Protein AF-A0A401PYX3-F1 (afdb_monomer_lite)

Radius of gyration: 22.08 Å; chains: 1; bounding box: 48×54×52 Å

Foldseek 3Di:
DPVPPVVVVVVCVVVLVCVVVVHDLVRVLVVQLVVLVVDPDPVSSVVSNVCSVVCSVVVVCVVVVVPDDNALLVVQQVVLVVLLVVCVVPVCSLVVVLVVQLVVLPPDDPSSVVSNVVSVVCSVVVVVCSNPDRSSVVCVVVPSNDDDDPVNPDPDDDDPDDDDDDD

pLDDT: mean 75.79, std 18.22, range [35.78, 96.31]

InterPro domains:
  IPR007856 Saposin-like type B, region 1 [PF05184] (4-40)
  IPR008138 Saposin B type, region 2 [PF03489] (46-73)
  IPR008139 Saposin B type domain [PS50015] (1-73)
  IPR008139 Saposin B type domain [PS50015] (76-149)
  IPR008139 Saposin B type domain [SM00741] (3-67)
  IPR008139 Saposin B type domain [SM00741] (71-145)
  IPR011001 Saposin-like [SSF47862] (3-73)
  IPR011001 Saposin-like [SSF47862] (70-145)
  IPR051428 Sphingolipid Activators and Surfactant Proteins [PTHR11480] (2-148)

Structure (mmCIF, N/CA/C/O backbone):
data_AF-A0A401PYX3-F1
#
_entry.id   AF-A0A401PYX3-F1
#
loop_
_atom_site.group_PDB
_atom_site.id
_atom_site.type_symbol
_atom_site.label_atom_id
_atom_site.label_alt_id
_atom_site.label_comp_id
_atom_site.label_asym_id
_atom_site.label_entity_id
_atom_site.label_seq_id
_atom_site.pdbx_PDB_ins_code
_atom_site.Cartn_x
_atom_site.Cartn_y
_atom_site.Cartn_z
_atom_site.occupancy
_atom_site.B_iso_or_equiv
_atom_site.auth_seq_id
_atom_site.auth_comp_id
_atom_site.auth_asym_id
_atom_site.auth_atom_id
_atom_site.pdbx_PDB_model_num
ATOM 1 N N . LYS A 1 1 ? 14.678 -26.071 -13.169 1.00 40.91 1 LYS A N 1
ATOM 2 C CA . LYS A 1 1 ? 14.413 -24.996 -14.156 1.00 40.91 1 LYS A CA 1
ATOM 3 C C . LYS A 1 1 ? 13.790 -23.822 -13.407 1.00 40.91 1 LYS A C 1
ATOM 5 O O . LYS A 1 1 ? 12.625 -23.920 -13.055 1.00 40.91 1 LYS A O 1
ATOM 10 N N . SER A 1 2 ? 14.558 -22.780 -13.093 1.00 50.97 2 SER A N 1
ATOM 11 C CA . SER A 1 2 ? 14.118 -21.602 -12.322 1.00 50.97 2 SER A CA 1
ATOM 12 C C . SER A 1 2 ? 14.043 -20.349 -13.196 1.00 50.97 2 SER A C 1
ATOM 14 O O . SER A 1 2 ? 14.512 -19.290 -12.804 1.00 50.97 2 SER A O 1
ATOM 16 N N . GLY A 1 3 ? 13.427 -20.455 -14.377 1.00 56.72 3 GLY A N 1
ATOM 17 C CA . GLY A 1 3 ? 13.221 -19.301 -15.264 1.00 56.72 3 GLY A CA 1
ATOM 18 C C . GLY A 1 3 ? 12.616 -18.062 -14.573 1.00 56.72 3 GLY A C 1
ATOM 19 O O . GLY A 1 3 ? 13.116 -16.968 -14.811 1.00 56.72 3 GLY A O 1
ATOM 20 N N . PRO A 1 4 ? 11.622 -18.196 -13.665 1.00 62.31 4 PRO A N 1
ATOM 21 C CA . PRO A 1 4 ? 10.977 -17.029 -13.054 1.00 62.31 4 PRO A CA 1
ATOM 22 C C . PRO A 1 4 ? 11.867 -16.223 -12.096 1.00 62.31 4 PRO A C 1
ATOM 24 O O . PRO A 1 4 ? 11.749 -15.004 -12.026 1.00 62.31 4 PRO A O 1
ATOM 27 N N . CYS A 1 5 ? 12.758 -16.877 -11.343 1.00 56.38 5 CYS A N 1
ATOM 28 C CA . CYS A 1 5 ? 13.567 -16.197 -10.325 1.00 56.38 5 CYS A CA 1
ATOM 29 C C . CYS A 1 5 ? 14.794 -15.504 -10.913 1.00 56.38 5 CYS A C 1
ATOM 31 O O . CYS A 1 5 ? 15.166 -14.436 -10.438 1.00 56.38 5 CYS A O 1
ATOM 33 N N . ASP A 1 6 ? 15.425 -16.108 -11.917 1.00 63.91 6 ASP A N 1
ATOM 34 C CA . ASP A 1 6 ? 16.638 -15.549 -12.514 1.00 63.91 6 ASP A CA 1
ATOM 35 C C . ASP A 1 6 ? 16.298 -14.335 -13.389 1.00 63.91 6 ASP A C 1
ATOM 37 O O . ASP A 1 6 ? 16.950 -13.300 -13.266 1.00 63.91 6 ASP A O 1
ATOM 41 N N . LEU A 1 7 ? 15.178 -14.396 -14.121 1.00 61.97 7 LEU A N 1
ATOM 42 C CA . LEU A 1 7 ? 14.621 -13.243 -14.832 1.00 61.97 7 LEU A CA 1
ATOM 43 C C . LEU A 1 7 ? 14.230 -12.110 -13.871 1.00 61.97 7 LEU A C 1
ATOM 45 O O . LEU A 1 7 ? 14.551 -10.952 -14.111 1.00 61.97 7 LEU A O 1
ATOM 49 N N . CYS A 1 8 ? 13.582 -12.437 -12.748 1.00 52.81 8 CYS A N 1
ATOM 50 C CA . CYS A 1 8 ? 13.217 -11.439 -11.741 1.00 52.81 8 CYS A CA 1
ATOM 51 C C . CYS A 1 8 ? 14.453 -10.725 -11.164 1.00 52.81 8 CYS A C 1
ATOM 53 O O . CYS A 1 8 ? 14.456 -9.503 -11.032 1.00 52.81 8 CYS A O 1
ATOM 55 N N . LYS A 1 9 ? 15.536 -11.462 -10.875 1.00 58.66 9 LYS A N 1
ATOM 56 C CA . LYS A 1 9 ? 16.796 -10.869 -10.394 1.00 58.66 9 LYS A CA 1
ATOM 57 C C . LYS A 1 9 ? 17.405 -9.920 -11.415 1.00 58.66 9 LYS A C 1
ATOM 59 O O . LYS A 1 9 ? 17.857 -8.844 -11.034 1.00 58.66 9 LYS A O 1
ATOM 64 N N . GLU A 1 10 ? 17.424 -10.312 -12.681 1.00 59.38 10 GLU A N 1
ATOM 65 C CA . GLU A 1 10 ? 17.978 -9.491 -13.754 1.00 59.38 10 GLU A CA 1
ATOM 66 C C . GLU A 1 10 ? 17.188 -8.185 -13.907 1.00 59.38 10 GLU A C 1
ATOM 68 O O . GLU A 1 10 ? 17.773 -7.105 -13.838 1.00 59.38 10 GLU A O 1
ATOM 73 N N . VAL A 1 11 ? 15.855 -8.272 -13.956 1.00 60.66 11 VAL A N 1
ATOM 74 C CA . VAL A 1 11 ? 14.960 -7.107 -14.045 1.00 60.66 11 VAL A CA 1
ATOM 75 C C . VAL A 1 11 ? 15.154 -6.157 -12.858 1.00 60.66 11 VAL A C 1
ATOM 77 O O . VAL A 1 11 ? 15.365 -4.961 -13.058 1.00 60.66 11 VAL A O 1
ATOM 80 N N . VAL A 1 12 ? 15.167 -6.672 -11.623 1.00 55.41 12 VAL A N 1
ATOM 81 C CA . VAL A 1 12 ? 15.348 -5.847 -10.413 1.00 55.41 12 VAL A CA 1
ATOM 82 C C . VAL A 1 12 ? 16.744 -5.212 -10.352 1.00 55.41 12 VAL A C 1
ATOM 84 O O . VAL A 1 12 ? 16.886 -4.082 -9.886 1.00 55.41 12 VAL A O 1
ATOM 87 N N . THR A 1 13 ? 17.777 -5.904 -10.841 1.00 58.16 13 THR A N 1
ATOM 88 C CA . THR A 1 13 ? 19.149 -5.368 -10.904 1.00 58.16 13 THR A CA 1
ATOM 89 C C . THR A 1 13 ? 19.239 -4.200 -11.877 1.00 58.16 13 THR A C 1
ATOM 91 O O . THR A 1 13 ? 19.797 -3.157 -11.538 1.00 58.16 13 THR A O 1
ATOM 94 N N . VAL A 1 14 ? 18.678 -4.369 -13.076 1.00 63.53 14 VAL A N 1
ATOM 95 C CA . VAL A 1 14 ? 18.692 -3.341 -14.120 1.00 63.53 14 VAL A CA 1
ATOM 96 C C . VAL A 1 14 ? 17.898 -2.124 -13.664 1.00 63.53 14 VAL A C 1
ATOM 98 O O . VAL A 1 14 ? 18.462 -1.034 -13.615 1.00 63.53 14 VAL A O 1
ATOM 101 N N . MET A 1 15 ? 16.647 -2.311 -13.222 1.00 58.69 15 MET A N 1
ATOM 102 C CA . MET A 1 15 ? 15.826 -1.216 -12.686 1.00 58.69 15 MET A CA 1
ATOM 103 C C . MET A 1 15 ? 16.547 -0.479 -11.556 1.00 58.69 15 MET A C 1
ATOM 105 O O . MET A 1 15 ? 16.482 0.742 -11.455 1.00 58.69 15 MET A O 1
ATOM 109 N N . GLY A 1 16 ? 17.288 -1.215 -10.733 1.00 54.06 16 GLY A N 1
ATOM 110 C CA . GLY A 1 16 ? 17.991 -0.635 -9.612 1.00 54.06 16 GLY A CA 1
ATOM 111 C C . GLY A 1 16 ? 19.195 0.235 -9.927 1.00 54.06 16 GLY A C 1
ATOM 112 O O . GLY A 1 16 ? 19.465 1.197 -9.211 1.00 54.06 16 GLY A O 1
ATOM 113 N N . ASN A 1 17 ? 19.926 -0.100 -10.984 1.00 57.75 17 ASN A N 1
ATOM 114 C CA . ASN A 1 17 ? 21.037 0.724 -11.444 1.00 57.75 17 ASN A CA 1
ATOM 115 C C . ASN A 1 17 ? 20.511 1.990 -12.129 1.00 57.75 17 ASN A C 1
ATOM 117 O O . ASN A 1 17 ? 20.996 3.078 -11.842 1.00 57.75 17 ASN A O 1
ATOM 121 N N . LEU A 1 18 ? 19.441 1.867 -12.919 1.00 58.12 18 LEU A N 1
ATOM 122 C CA . LEU A 1 18 ? 18.804 3.005 -13.586 1.00 58.12 18 LEU A CA 1
ATOM 123 C C . LEU A 1 18 ? 18.284 4.051 -12.594 1.00 58.12 18 LEU A C 1
ATOM 125 O O . LEU A 1 18 ? 18.482 5.247 -12.783 1.00 58.12 18 LEU A O 1
ATOM 129 N N . LEU A 1 19 ? 17.677 3.604 -11.494 1.00 57.16 19 LEU A N 1
ATOM 130 C CA . LEU A 1 19 ? 17.163 4.505 -10.461 1.00 57.16 19 LEU A CA 1
ATOM 1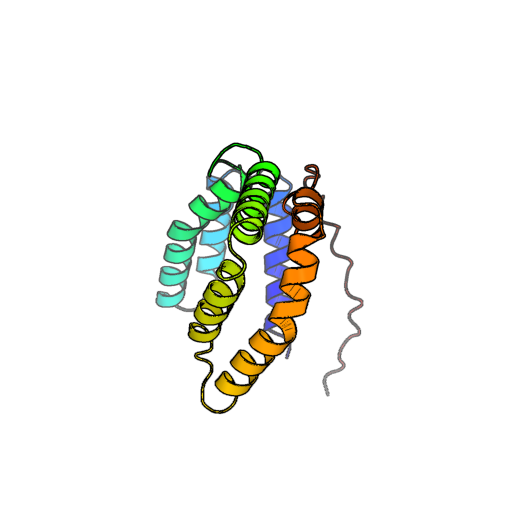31 C C . LEU A 1 19 ? 18.267 5.171 -9.617 1.00 57.16 19 LEU A C 1
ATOM 133 O O . LEU A 1 19 ? 18.004 6.182 -8.972 1.00 57.16 19 LEU A O 1
ATOM 137 N N . LYS A 1 20 ? 19.498 4.640 -9.606 1.00 54.91 20 LYS A N 1
ATOM 138 C CA . LYS A 1 20 ? 20.634 5.240 -8.878 1.00 54.91 20 LYS A CA 1
ATOM 139 C C . LYS A 1 20 ? 21.301 6.389 -9.624 1.00 54.91 20 LYS A C 1
ATOM 141 O O . LYS A 1 20 ? 21.880 7.257 -8.975 1.00 54.91 20 LYS A O 1
ATOM 146 N N . ASP A 1 21 ? 21.207 6.405 -10.947 1.00 57.28 21 ASP A N 1
ATOM 147 C CA . ASP A 1 21 ? 21.963 7.330 -11.793 1.00 57.28 21 ASP A CA 1
ATOM 148 C C . ASP A 1 21 ? 21.213 8.646 -12.080 1.00 57.28 21 ASP A C 1
ATOM 150 O O . ASP A 1 21 ? 21.618 9.406 -12.955 1.00 57.28 21 ASP A O 1
ATOM 154 N N . ASN A 1 22 ? 20.142 8.953 -11.328 1.00 55.34 22 ASN A N 1
ATOM 155 C CA . ASN A 1 22 ? 19.220 10.067 -11.604 1.00 55.34 22 ASN A CA 1
ATOM 156 C C . ASN A 1 22 ? 18.650 10.019 -13.036 1.00 55.34 22 ASN A C 1
ATOM 158 O O . ASN A 1 22 ? 18.553 11.054 -13.696 1.00 55.34 22 ASN A O 1
ATOM 162 N N . ALA A 1 23 ? 18.286 8.824 -13.515 1.00 67.31 23 ALA A N 1
ATOM 163 C CA . ALA A 1 23 ? 17.702 8.662 -14.841 1.00 67.31 23 ALA A CA 1
ATOM 164 C C . ALA A 1 23 ? 16.421 9.499 -14.998 1.00 67.31 23 ALA A C 1
ATOM 166 O O . ALA A 1 23 ? 15.534 9.502 -14.140 1.00 67.31 23 ALA A O 1
ATOM 167 N N . THR A 1 24 ? 16.330 10.202 -16.120 1.00 75.56 24 THR A N 1
ATOM 168 C CA . THR A 1 24 ? 15.149 10.950 -16.546 1.00 75.56 24 THR A CA 1
ATOM 169 C C . THR A 1 24 ? 14.016 10.004 -16.950 1.00 75.56 24 THR A C 1
ATOM 171 O O . THR A 1 24 ? 14.229 8.832 -17.267 1.00 75.56 24 THR A O 1
ATOM 174 N N . GLU A 1 25 ? 12.784 10.517 -16.972 1.00 77.12 25 GLU A N 1
ATOM 175 C CA . GLU A 1 25 ? 11.621 9.773 -17.473 1.00 77.12 25 GLU A CA 1
ATOM 176 C C . GLU A 1 25 ? 11.850 9.214 -18.884 1.00 77.12 25 GLU A C 1
ATOM 178 O O . GLU A 1 25 ? 11.478 8.078 -19.174 1.00 77.12 25 GLU A O 1
ATOM 183 N N . GLU A 1 26 ? 12.484 10.006 -19.747 1.00 79.81 26 GLU A N 1
ATOM 184 C CA . GLU A 1 26 ? 12.784 9.631 -21.126 1.00 79.81 26 GLU A CA 1
ATOM 185 C C . GLU A 1 26 ? 13.777 8.462 -21.187 1.00 79.81 26 GLU A C 1
ATOM 187 O O . GLU A 1 26 ? 13.560 7.502 -21.927 1.00 79.81 26 GLU A O 1
ATOM 192 N N . GLU A 1 27 ? 14.816 8.486 -20.348 1.00 77.06 27 GLU A N 1
ATOM 193 C CA . GLU A 1 27 ? 15.783 7.390 -20.245 1.00 77.06 27 GLU A CA 1
ATOM 194 C C . GLU A 1 27 ? 15.114 6.108 -19.739 1.00 77.06 27 GLU A C 1
ATOM 196 O O . GLU A 1 27 ? 15.255 5.055 -20.362 1.00 77.06 27 GLU A O 1
ATOM 201 N N . LEU A 1 28 ? 14.324 6.186 -18.661 1.00 76.81 28 LEU A N 1
ATOM 202 C CA . LEU A 1 28 ? 13.597 5.034 -18.113 1.00 76.81 28 LEU A CA 1
ATOM 203 C C . LEU A 1 28 ? 12.604 4.441 -19.117 1.00 76.81 28 LEU A C 1
ATOM 205 O O . LEU A 1 28 ? 12.521 3.217 -19.248 1.00 76.81 28 LEU A O 1
ATOM 209 N N . ARG A 1 29 ? 11.896 5.293 -19.866 1.00 83.75 29 ARG A N 1
ATOM 210 C CA . ARG A 1 29 ? 11.008 4.861 -20.950 1.00 83.75 29 ARG A CA 1
ATOM 211 C C . ARG A 1 29 ? 11.782 4.110 -22.024 1.00 83.75 29 ARG A C 1
ATOM 213 O O . ARG A 1 29 ? 11.368 3.017 -22.403 1.00 83.75 29 ARG A O 1
ATOM 220 N N . GLY A 1 30 ? 12.920 4.651 -22.456 1.00 83.31 30 GLY A N 1
ATOM 221 C CA . GLY A 1 30 ? 13.784 4.015 -23.449 1.00 83.31 30 GLY A CA 1
ATOM 222 C C . GLY A 1 30 ? 14.255 2.623 -23.019 1.00 83.31 30 GLY A C 1
ATOM 223 O O . GLY A 1 30 ? 14.202 1.685 -23.813 1.00 83.31 30 GLY A O 1
ATOM 224 N N . TYR A 1 31 ? 14.643 2.450 -21.752 1.00 81.44 31 TYR A N 1
ATOM 225 C CA . TYR A 1 31 ? 15.037 1.137 -21.228 1.00 81.44 31 TYR A CA 1
ATOM 226 C C . TYR A 1 31 ? 13.883 0.134 -21.195 1.00 81.44 31 TYR A C 1
ATOM 228 O O . TYR A 1 31 ? 14.063 -1.020 -21.586 1.00 81.44 31 TYR A O 1
ATOM 236 N N . LEU A 1 32 ? 12.702 0.555 -20.740 1.00 82.81 32 LEU A N 1
ATOM 237 C CA . LEU A 1 32 ? 11.537 -0.326 -20.664 1.00 82.81 32 LEU A CA 1
ATOM 238 C C . LEU A 1 32 ? 11.034 -0.728 -22.056 1.00 82.81 32 LEU A C 1
ATOM 240 O O . LEU A 1 32 ? 10.738 -1.900 -22.275 1.00 82.81 32 LEU A O 1
ATOM 244 N N . GLN A 1 33 ? 11.030 0.198 -23.016 1.00 86.62 33 GLN A N 1
ATOM 245 C CA . GLN A 1 33 ? 10.707 -0.101 -24.414 1.00 86.62 33 GLN A CA 1
ATOM 246 C C . GLN A 1 33 ? 11.734 -1.059 -25.032 1.00 86.62 33 GLN A C 1
ATOM 248 O O . GLN A 1 33 ? 11.356 -2.048 -25.654 1.00 86.62 33 GLN A O 1
ATOM 253 N N . ALA A 1 34 ? 13.033 -0.851 -24.785 1.00 83.44 34 ALA A N 1
ATOM 254 C CA . ALA A 1 34 ? 14.070 -1.782 -25.232 1.00 83.44 34 ALA A CA 1
ATOM 255 C C . ALA A 1 34 ? 13.900 -3.188 -24.626 1.00 83.44 34 ALA A C 1
ATOM 257 O O . ALA A 1 34 ? 14.169 -4.183 -25.297 1.00 83.44 34 ALA A O 1
ATOM 258 N N . ALA A 1 35 ? 13.417 -3.292 -23.383 1.00 82.25 35 ALA A N 1
ATOM 259 C CA . ALA A 1 35 ? 13.076 -4.575 -22.775 1.00 82.25 35 ALA A CA 1
ATOM 260 C C . ALA A 1 35 ? 11.845 -5.226 -23.435 1.00 82.25 35 ALA A C 1
ATOM 262 O O . ALA A 1 35 ? 11.834 -6.444 -23.622 1.00 82.25 35 ALA A O 1
ATOM 263 N N . CYS A 1 36 ? 10.841 -4.443 -23.844 1.00 86.25 36 CYS A N 1
ATOM 264 C CA . CYS A 1 36 ? 9.684 -4.946 -24.592 1.00 86.25 36 CYS A CA 1
ATOM 265 C C . 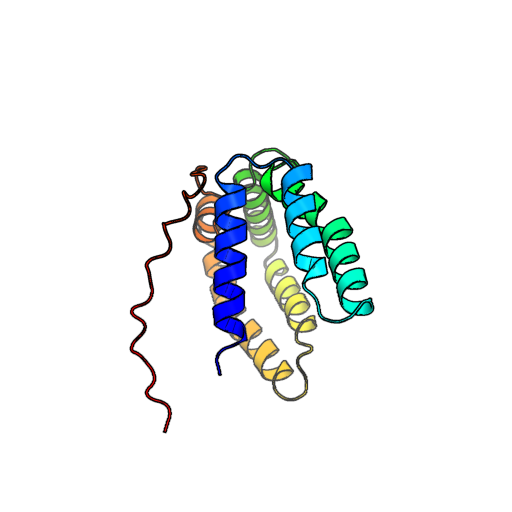CYS A 1 36 ? 10.073 -5.555 -25.953 1.00 86.25 36 CYS A C 1
ATOM 267 O O . CYS A 1 36 ? 9.455 -6.530 -26.389 1.00 86.25 36 CYS A O 1
ATOM 269 N N . GLU A 1 37 ? 11.130 -5.051 -26.596 1.00 89.56 37 GLU A N 1
ATOM 270 C CA . GLU A 1 37 ? 11.663 -5.602 -27.855 1.00 89.56 37 GLU A CA 1
ATOM 271 C C . GLU A 1 37 ? 12.325 -6.984 -27.690 1.00 89.56 37 GLU A C 1
ATOM 273 O O . GLU A 1 37 ? 12.513 -7.707 -28.668 1.00 89.56 37 GLU A O 1
ATOM 278 N N . LEU A 1 38 ? 12.650 -7.402 -26.460 1.00 86.00 38 LEU A N 1
ATOM 279 C CA . LEU A 1 38 ? 13.182 -8.744 -26.186 1.00 86.00 38 LEU A CA 1
ATOM 280 C C . LEU A 1 38 ? 12.090 -9.827 -26.176 1.00 86.00 38 LEU A C 1
ATOM 282 O O . LEU A 1 38 ? 12.400 -11.020 -26.087 1.00 86.00 38 LEU A O 1
ATOM 286 N N . LEU A 1 39 ? 10.812 -9.439 -26.240 1.00 82.50 39 LEU A N 1
ATOM 287 C CA . LEU A 1 39 ? 9.696 -10.376 -26.209 1.00 82.50 39 LEU A CA 1
ATOM 288 C C . LEU A 1 39 ? 9.565 -11.134 -27.543 1.00 82.50 39 LEU A C 1
ATOM 290 O O . LEU A 1 39 ? 9.701 -10.561 -28.620 1.00 82.50 39 LEU A O 1
ATOM 294 N N . PRO A 1 40 ? 9.250 -12.441 -27.505 1.00 83.75 40 PRO A N 1
ATOM 295 C CA . PRO A 1 40 ? 9.334 -13.309 -28.681 1.00 83.75 40 PRO A CA 1
ATOM 296 C C . PRO A 1 40 ? 8.185 -13.132 -29.685 1.00 83.75 40 PRO A C 1
ATOM 298 O O . PRO A 1 40 ? 8.182 -13.799 -30.720 1.00 83.75 40 PRO A O 1
ATOM 301 N N . SER A 1 41 ? 7.177 -12.305 -29.385 1.00 91.19 41 SER A N 1
ATOM 302 C CA . SER A 1 41 ? 6.000 -12.142 -30.244 1.00 91.19 41 SER A CA 1
ATOM 303 C C . SER A 1 41 ? 5.564 -10.678 -30.354 1.00 91.19 41 SER A C 1
ATOM 305 O O . SER A 1 41 ? 5.476 -10.019 -29.316 1.00 91.19 41 SER A O 1
ATOM 307 N N . PRO A 1 42 ? 5.152 -10.213 -31.549 1.00 89.81 42 PRO A N 1
ATOM 308 C CA . PRO A 1 42 ? 4.715 -8.832 -31.759 1.00 89.81 42 PRO A CA 1
ATOM 309 C C . PRO A 1 42 ? 3.533 -8.396 -30.885 1.00 89.81 42 PRO A C 1
ATOM 311 O O . PRO A 1 42 ? 3.461 -7.242 -30.479 1.00 89.81 42 PRO A O 1
ATOM 314 N N . SER A 1 43 ? 2.607 -9.309 -30.570 1.00 91.44 43 SER A N 1
ATOM 315 C CA . SER A 1 43 ? 1.467 -9.006 -29.698 1.00 91.44 43 SER A CA 1
ATOM 316 C C . SER A 1 43 ? 1.906 -8.712 -28.263 1.00 91.44 43 SER A C 1
ATOM 318 O O . SER A 1 43 ? 1.434 -7.747 -27.677 1.00 91.44 43 SER A O 1
ATOM 320 N N . LEU A 1 44 ? 2.849 -9.496 -27.727 1.00 81.81 44 LEU A N 1
ATOM 321 C CA . LEU A 1 44 ? 3.410 -9.267 -26.391 1.00 81.81 44 LEU A CA 1
ATOM 322 C C . LEU A 1 44 ? 4.258 -7.992 -26.340 1.00 81.81 44 LEU A C 1
ATOM 324 O O . LEU A 1 44 ? 4.195 -7.273 -25.353 1.00 81.81 44 LEU A O 1
ATOM 328 N N . THR A 1 45 ? 5.012 -7.684 -27.398 1.00 90.19 45 THR A N 1
ATOM 329 C CA . THR A 1 45 ? 5.743 -6.410 -27.509 1.00 90.19 45 THR A CA 1
ATOM 330 C C . THR A 1 45 ? 4.784 -5.221 -27.503 1.00 90.19 45 THR A C 1
ATOM 332 O O . THR A 1 45 ? 5.014 -4.255 -26.782 1.00 90.19 45 THR A O 1
ATOM 335 N N . SER A 1 46 ? 3.674 -5.305 -28.245 1.00 93.25 46 SER A N 1
ATOM 336 C CA . SER A 1 46 ? 2.642 -4.261 -28.262 1.00 93.25 46 SER A CA 1
ATOM 337 C C . SER A 1 46 ? 1.987 -4.072 -26.893 1.00 93.25 46 SER A C 1
ATOM 339 O O . SER A 1 46 ? 1.875 -2.942 -26.433 1.00 93.25 46 SER A O 1
ATOM 341 N N . GLU A 1 47 ? 1.579 -5.161 -26.239 1.00 93.06 47 GLU A N 1
ATOM 342 C CA . GLU A 1 47 ? 0.981 -5.119 -24.899 1.00 93.06 47 GLU A CA 1
ATOM 343 C C . GLU A 1 47 ? 1.978 -4.567 -23.870 1.00 93.06 47 GLU A C 1
ATOM 345 O O . GLU A 1 47 ? 1.633 -3.713 -23.063 1.00 93.06 47 GLU A O 1
ATOM 350 N N . CYS A 1 48 ? 3.245 -4.978 -23.945 1.00 91.50 48 CYS A N 1
ATOM 351 C CA . CYS A 1 48 ? 4.310 -4.455 -23.094 1.00 91.50 48 CYS A CA 1
ATOM 352 C C . CYS A 1 48 ? 4.498 -2.944 -23.272 1.00 91.50 48 CYS A C 1
ATOM 354 O O . CYS A 1 48 ? 4.521 -2.221 -22.280 1.00 91.50 48 CYS A O 1
ATOM 356 N N . ASN A 1 49 ? 4.570 -2.455 -24.512 1.00 92.44 49 ASN A N 1
ATOM 357 C CA . ASN A 1 49 ? 4.713 -1.024 -24.786 1.00 92.44 49 ASN A CA 1
ATOM 358 C C . ASN A 1 49 ? 3.505 -0.223 -24.277 1.00 92.44 49 ASN A C 1
ATOM 360 O O . ASN A 1 49 ? 3.687 0.829 -23.672 1.00 92.44 49 ASN A O 1
ATOM 364 N N . GLU A 1 50 ? 2.288 -0.748 -24.434 1.00 94.75 50 GLU A N 1
ATOM 365 C CA . GLU A 1 50 ? 1.077 -0.127 -23.889 1.00 94.75 50 GLU A CA 1
ATOM 366 C C . GLU A 1 50 ? 1.111 -0.053 -22.353 1.00 94.75 50 GLU A C 1
ATOM 368 O O . GLU A 1 50 ? 0.762 0.973 -21.767 1.00 94.75 50 GLU A O 1
ATOM 373 N N . LEU A 1 51 ? 1.587 -1.106 -21.679 1.00 88.69 51 LEU A N 1
ATOM 374 C CA . LEU A 1 51 ? 1.789 -1.087 -20.228 1.00 88.69 51 LEU A CA 1
ATOM 375 C C . LEU A 1 51 ? 2.844 -0.047 -19.822 1.00 88.69 51 LEU A C 1
ATOM 377 O O . LEU A 1 51 ? 2.627 0.700 -18.869 1.00 88.69 51 LEU A O 1
ATOM 381 N N . VAL A 1 52 ? 3.969 0.035 -20.535 1.00 89.38 52 VAL A N 1
ATOM 382 C CA . VAL A 1 52 ? 5.005 1.044 -20.266 1.00 89.38 52 VAL A CA 1
ATOM 383 C C . VAL A 1 52 ? 4.429 2.449 -20.415 1.00 89.38 52 VAL A C 1
ATOM 385 O O . VAL A 1 52 ? 4.606 3.272 -19.520 1.00 89.38 52 VAL A O 1
ATOM 388 N N . ASP A 1 53 ? 3.688 2.718 -21.487 1.00 90.81 53 ASP A N 1
ATOM 389 C CA . ASP A 1 53 ? 3.135 4.044 -21.745 1.00 90.81 53 ASP A CA 1
ATOM 390 C C . ASP A 1 53 ? 2.073 4.459 -20.721 1.00 90.81 53 ASP A C 1
ATOM 392 O O . ASP A 1 53 ? 2.050 5.621 -20.310 1.00 90.81 53 ASP A O 1
ATOM 396 N N . ASN A 1 54 ? 1.251 3.512 -20.262 1.00 89.06 54 ASN A N 1
ATOM 397 C CA . ASN A 1 54 ? 0.181 3.778 -19.303 1.00 89.06 54 ASN A CA 1
ATOM 398 C C . ASN A 1 54 ? 0.678 3.884 -17.857 1.00 89.06 54 ASN A C 1
ATOM 400 O O . ASN A 1 54 ? 0.172 4.705 -17.093 1.00 89.06 54 ASN A O 1
ATOM 404 N N . TYR A 1 55 ? 1.641 3.050 -17.456 1.00 84.31 55 TYR A N 1
ATOM 405 C CA . TYR A 1 55 ? 2.029 2.927 -16.050 1.00 84.31 55 TYR A CA 1
ATOM 406 C C . TYR A 1 55 ? 3.299 3.689 -15.688 1.00 84.31 55 TYR A C 1
ATOM 408 O O . TYR A 1 55 ? 3.408 4.125 -14.544 1.00 84.31 55 TYR A O 1
ATOM 416 N N . LEU A 1 56 ? 4.244 3.889 -16.615 1.00 82.38 56 LEU A N 1
ATOM 417 C CA . LEU A 1 56 ? 5.487 4.601 -16.301 1.00 82.38 56 LEU A CA 1
ATOM 418 C C . LEU A 1 56 ? 5.244 6.030 -15.782 1.00 82.38 56 LEU A C 1
ATOM 420 O O . LEU A 1 56 ? 5.834 6.348 -14.751 1.00 82.38 56 LEU A O 1
ATOM 424 N N . PRO A 1 57 ? 4.374 6.867 -16.390 1.00 78.50 57 PRO A N 1
ATOM 425 C CA . PRO A 1 57 ? 4.091 8.202 -15.858 1.00 78.50 57 PRO A CA 1
ATOM 426 C C . PRO A 1 57 ? 3.547 8.145 -14.429 1.00 78.50 57 PRO A C 1
ATOM 428 O O . PRO A 1 57 ? 4.072 8.800 -13.543 1.00 78.50 57 PRO A O 1
ATOM 431 N N . ILE A 1 58 ? 2.585 7.253 -14.172 1.00 77.44 58 ILE A N 1
ATOM 432 C CA . ILE A 1 58 ? 1.975 7.077 -12.846 1.00 77.44 58 ILE A CA 1
ATOM 433 C C . ILE A 1 58 ? 3.029 6.652 -11.814 1.00 77.44 58 ILE A C 1
ATOM 435 O O . ILE A 1 58 ? 3.074 7.182 -10.708 1.00 77.44 58 ILE A O 1
ATOM 439 N N . ILE A 1 59 ? 3.897 5.701 -12.170 1.00 70.62 59 ILE A N 1
ATOM 440 C CA . ILE A 1 59 ? 4.984 5.232 -11.303 1.00 70.62 59 ILE A CA 1
ATOM 441 C C . ILE A 1 59 ? 5.967 6.370 -11.018 1.00 70.62 59 ILE A C 1
ATOM 443 O O . ILE A 1 59 ? 6.414 6.516 -9.883 1.00 70.62 59 ILE A O 1
ATOM 447 N N . LEU A 1 60 ? 6.297 7.187 -12.016 1.00 71.00 60 LEU A N 1
ATOM 448 C CA . LEU A 1 60 ? 7.195 8.324 -11.838 1.00 71.00 60 LEU A CA 1
ATOM 449 C C . LEU A 1 60 ? 6.571 9.433 -11.002 1.00 71.00 60 LEU A C 1
ATOM 451 O O . LEU A 1 60 ? 7.274 9.993 -10.171 1.00 71.00 60 LEU A O 1
ATOM 455 N N . ASP A 1 61 ? 5.280 9.703 -11.149 1.00 64.56 61 ASP A N 1
ATOM 456 C CA . ASP A 1 61 ? 4.564 10.674 -10.322 1.00 64.56 61 ASP A CA 1
ATOM 457 C C . ASP A 1 61 ? 4.521 10.217 -8.855 1.00 64.56 61 ASP A C 1
ATOM 459 O O . ASP A 1 61 ? 4.732 11.021 -7.946 1.00 64.56 61 ASP A O 1
ATOM 463 N N . ILE A 1 62 ? 4.359 8.908 -8.614 1.00 60.81 62 ILE A N 1
ATOM 464 C CA . ILE A 1 62 ? 4.487 8.301 -7.277 1.00 60.81 62 ILE A CA 1
ATOM 465 C C . ILE A 1 62 ? 5.913 8.469 -6.732 1.00 60.81 62 ILE A C 1
ATOM 467 O O . ILE A 1 62 ? 6.088 8.793 -5.559 1.00 60.81 62 ILE A O 1
ATOM 471 N N . LEU A 1 63 ? 6.941 8.258 -7.562 1.00 59.78 63 LEU A N 1
ATOM 472 C CA . LEU A 1 63 ? 8.347 8.370 -7.153 1.00 59.78 63 LEU A CA 1
ATOM 473 C C . LEU A 1 63 ? 8.800 9.821 -6.931 1.00 59.78 63 LEU A C 1
ATOM 475 O O . LEU A 1 63 ? 9.635 10.066 -6.060 1.00 59.78 63 LEU A O 1
ATOM 479 N N . LYS A 1 64 ? 8.267 10.771 -7.706 1.00 61.31 64 LYS A N 1
ATOM 480 C CA . LYS A 1 64 ? 8.503 12.215 -7.558 1.00 61.31 64 LYS A CA 1
ATOM 481 C C . LYS A 1 64 ? 7.679 12.821 -6.418 1.00 61.31 64 LYS A C 1
ATOM 483 O O . LYS A 1 64 ? 8.026 13.897 -5.945 1.00 61.31 64 LYS A O 1
ATOM 488 N N . GLY A 1 65 ? 6.633 12.127 -5.964 1.00 51.09 65 GLY A N 1
ATOM 489 C CA . GLY A 1 65 ? 5.737 12.596 -4.908 1.00 51.09 65 GLY A CA 1
ATOM 490 C C . GLY A 1 65 ? 4.732 13.655 -5.374 1.00 51.09 65 GLY A C 1
ATOM 491 O O . GLY A 1 65 ? 4.246 14.414 -4.550 1.00 51.09 65 GLY A O 1
ATOM 492 N N . GLU A 1 66 ? 4.418 13.730 -6.674 1.00 50.28 66 GLU A N 1
ATOM 493 C CA . GLU A 1 66 ? 3.566 14.791 -7.252 1.00 50.28 66 GLU A CA 1
ATOM 494 C C . GLU A 1 66 ? 2.051 14.508 -7.126 1.00 50.28 66 GLU A C 1
ATOM 496 O O . GLU A 1 66 ? 1.216 15.373 -7.403 1.00 50.28 66 GLU A O 1
ATOM 501 N N . LEU A 1 67 ? 1.665 13.316 -6.658 1.00 44.62 67 LEU A N 1
ATOM 502 C CA . LEU A 1 67 ? 0.272 12.947 -6.382 1.00 44.62 67 LEU A CA 1
ATOM 503 C C . LEU A 1 67 ? -0.126 13.321 -4.942 1.00 44.62 67 LEU A C 1
ATOM 505 O O . LEU A 1 67 ? -0.344 12.446 -4.112 1.00 44.62 67 LEU A O 1
ATOM 509 N N . GLY A 1 68 ? -0.263 14.624 -4.678 1.00 45.31 68 GLY A N 1
ATOM 510 C CA . GLY A 1 68 ? -0.770 15.174 -3.409 1.00 45.31 68 GLY A CA 1
ATOM 511 C C . GLY A 1 68 ? 0.325 15.487 -2.384 1.00 45.31 68 GLY A C 1
ATOM 512 O O . GLY A 1 68 ? 1.267 14.718 -2.262 1.00 45.31 68 GLY A O 1
ATOM 513 N N . ASN A 1 69 ? 0.197 16.656 -1.721 1.00 45.78 69 ASN A N 1
ATOM 514 C CA . ASN A 1 69 ? 1.092 17.249 -0.704 1.00 45.78 69 ASN A CA 1
ATOM 515 C C . ASN A 1 69 ? 2.328 16.398 -0.389 1.00 45.78 69 ASN A C 1
ATOM 517 O O . ASN A 1 69 ? 2.160 15.487 0.406 1.00 45.78 69 ASN A O 1
ATOM 521 N N . ASP A 1 70 ? 3.489 16.742 -0.974 1.00 54.19 70 ASP A N 1
ATOM 522 C CA . ASP A 1 70 ? 4.923 16.369 -0.804 1.00 54.19 70 ASP A CA 1
ATOM 523 C C . ASP A 1 70 ? 5.405 15.448 0.361 1.00 54.19 70 ASP A C 1
ATOM 525 O O . ASP A 1 70 ? 6.597 15.379 0.669 1.00 54.19 70 ASP A O 1
ATOM 529 N N . ASP A 1 71 ? 4.527 14.729 1.042 1.00 73.50 71 ASP A N 1
ATOM 530 C CA . ASP A 1 71 ? 4.734 13.991 2.270 1.00 73.50 71 ASP A CA 1
ATOM 531 C C . ASP A 1 71 ? 3.672 12.883 2.397 1.00 73.50 71 ASP A C 1
ATOM 533 O O . ASP A 1 71 ? 2.671 12.997 3.104 1.00 73.50 71 ASP A O 1
ATOM 537 N N . VAL A 1 72 ? 3.924 11.745 1.748 1.00 79.50 72 VAL A N 1
ATOM 538 C CA . VAL A 1 72 ? 3.127 10.508 1.878 1.00 79.50 72 VAL A CA 1
ATOM 539 C C . VAL A 1 72 ? 2.946 10.088 3.351 1.00 79.50 72 VAL A C 1
ATOM 541 O O . VAL A 1 72 ? 1.960 9.433 3.709 1.00 79.50 72 VAL A O 1
ATOM 544 N N . CYS A 1 73 ? 3.865 10.484 4.242 1.00 84.69 73 CYS A N 1
ATOM 545 C CA . CYS A 1 73 ? 3.698 10.282 5.679 1.00 84.69 73 CYS A CA 1
ATOM 546 C C . CYS A 1 73 ? 2.550 11.126 6.239 1.00 84.69 73 CYS A C 1
ATOM 548 O O . CYS A 1 73 ? 1.796 10.622 7.077 1.00 84.69 73 CYS A O 1
ATOM 550 N N . LEU A 1 74 ? 2.402 12.380 5.799 1.00 87.44 74 LEU A N 1
ATOM 551 C CA . LEU A 1 74 ? 1.307 13.258 6.205 1.00 87.44 74 LEU A CA 1
ATOM 552 C C . LEU A 1 74 ? -0.035 12.673 5.771 1.00 87.44 74 LEU A C 1
ATOM 554 O O . LEU A 1 74 ? -0.908 12.513 6.621 1.00 87.44 74 LEU A O 1
ATOM 558 N N . ASP A 1 75 ? -0.162 12.276 4.506 1.00 88.25 75 ASP A N 1
ATOM 559 C CA . ASP A 1 75 ? -1.399 11.700 3.970 1.00 88.25 75 ASP A CA 1
ATOM 560 C C . ASP A 1 75 ? -1.795 10.418 4.709 1.00 88.25 75 ASP A C 1
ATOM 562 O O . ASP A 1 75 ? -2.935 10.273 5.155 1.00 88.25 75 ASP A O 1
ATOM 566 N N . CYS A 1 76 ? -0.841 9.507 4.930 1.00 91.06 76 CYS A N 1
ATOM 567 C CA . CYS A 1 76 ? -1.091 8.304 5.720 1.00 91.06 76 CYS A CA 1
ATOM 568 C C . CYS A 1 76 ? -1.508 8.652 7.157 1.00 91.06 76 CYS A C 1
ATOM 570 O O . CYS A 1 76 ? -2.482 8.105 7.680 1.00 91.06 76 CYS A O 1
ATOM 572 N N . THR A 1 77 ? -0.788 9.572 7.805 1.00 93.94 77 THR A N 1
ATOM 573 C CA . THR A 1 77 ? -1.066 9.949 9.197 1.00 93.94 77 THR A CA 1
ATOM 574 C C . THR A 1 77 ? -2.447 10.587 9.311 1.00 93.94 77 THR A C 1
ATOM 576 O O . THR A 1 77 ? -3.190 10.272 10.243 1.00 93.94 77 THR A O 1
ATOM 579 N N . GLN A 1 78 ? -2.818 11.441 8.356 1.00 94.38 78 GLN A N 1
ATOM 580 C CA . GLN A 1 78 ? -4.128 12.071 8.297 1.00 94.38 78 GLN A CA 1
ATOM 581 C C . GLN A 1 78 ? -5.226 11.027 8.088 1.00 94.38 78 GLN A C 1
ATOM 583 O O . GLN A 1 78 ? -6.159 10.973 8.885 1.00 94.38 78 GLN A O 1
ATOM 588 N N . PHE A 1 79 ? -5.079 10.143 7.101 1.00 93.50 79 PHE A N 1
ATOM 589 C CA . PHE A 1 79 ? -6.042 9.078 6.824 1.00 93.50 79 PHE A CA 1
ATOM 590 C C . PHE A 1 79 ? -6.296 8.183 8.045 1.00 93.50 79 PHE A C 1
ATOM 592 O O . PHE A 1 79 ? -7.443 7.948 8.431 1.00 93.50 79 PHE A O 1
ATOM 599 N N . ILE A 1 80 ? -5.233 7.721 8.710 1.00 94.56 80 ILE A N 1
ATOM 600 C CA . ILE A 1 80 ? -5.363 6.889 9.912 1.00 94.56 80 ILE A CA 1
ATOM 601 C C . ILE A 1 80 ? -6.005 7.677 11.062 1.00 94.56 80 ILE A C 1
ATOM 603 O O . ILE A 1 80 ? -6.864 7.139 11.762 1.00 94.56 80 ILE A O 1
ATOM 607 N N . THR A 1 81 ? -5.657 8.956 11.232 1.00 94.56 81 THR A N 1
ATOM 608 C CA . THR A 1 81 ? -6.263 9.821 12.261 1.00 94.56 81 THR A CA 1
ATOM 609 C C . THR A 1 81 ? -7.760 10.025 12.019 1.00 94.56 81 THR A C 1
ATOM 611 O O . THR A 1 81 ? -8.553 9.979 12.964 1.00 94.56 81 THR A O 1
ATOM 614 N N . GLU A 1 82 ? -8.172 10.216 10.765 1.00 92.75 82 GLU A N 1
ATOM 615 C CA . GLU A 1 82 ? -9.578 10.350 10.375 1.00 92.75 82 GLU A CA 1
ATOM 616 C C . GLU A 1 82 ? -10.358 9.061 10.659 1.00 92.75 82 GLU A C 1
ATOM 618 O O . GLU A 1 82 ? -11.433 9.122 11.260 1.00 92.75 82 GLU A O 1
ATOM 623 N N . ILE A 1 83 ? -9.790 7.892 10.339 1.00 90.81 83 ILE A N 1
ATOM 624 C CA . ILE A 1 83 ? -10.394 6.594 10.676 1.00 90.81 83 ILE A CA 1
ATOM 625 C C . ILE A 1 83 ? -10.535 6.426 12.189 1.00 90.81 83 ILE A C 1
ATOM 627 O O . ILE A 1 83 ? -11.616 6.083 12.669 1.00 90.81 83 ILE A O 1
ATOM 631 N N . GLN A 1 84 ? -9.468 6.677 12.952 1.00 92.88 84 GLN A N 1
ATOM 632 C CA . GLN A 1 84 ? -9.487 6.560 14.412 1.00 92.88 84 GLN A CA 1
ATOM 633 C C . GLN A 1 84 ? -10.522 7.505 15.033 1.00 92.88 84 GLN A C 1
ATOM 635 O O . GLN A 1 84 ? -11.218 7.129 15.974 1.00 92.88 84 GLN A O 1
ATOM 640 N N . THR A 1 85 ? -10.654 8.721 14.500 1.00 91.88 85 THR A N 1
ATOM 641 C CA . THR A 1 85 ? -11.654 9.702 14.946 1.00 91.88 85 THR A CA 1
ATOM 642 C C . THR A 1 85 ? -13.070 9.218 14.645 1.00 91.88 85 THR A C 1
ATOM 644 O O . THR A 1 85 ? -13.897 9.137 15.550 1.00 91.88 85 THR A O 1
ATOM 647 N N . ALA A 1 86 ? -13.334 8.799 13.405 1.00 88.38 86 ALA A N 1
ATOM 648 C CA . ALA A 1 86 ? -14.643 8.296 13.000 1.00 88.38 86 ALA A CA 1
ATOM 649 C C . ALA A 1 86 ? -15.064 7.046 13.795 1.00 88.38 86 ALA A C 1
ATOM 651 O O . ALA A 1 86 ? -16.234 6.901 14.152 1.00 88.38 86 ALA A O 1
ATOM 652 N N . ALA A 1 87 ? -14.112 6.163 14.109 1.00 86.25 87 ALA A N 1
ATOM 653 C CA . ALA A 1 87 ? -14.352 4.948 14.880 1.00 86.25 87 ALA A CA 1
ATOM 654 C C . ALA A 1 87 ? -14.601 5.213 16.378 1.00 86.25 87 ALA A C 1
ATOM 656 O O . ALA A 1 87 ? -15.359 4.465 16.996 1.00 86.25 87 ALA A O 1
ATOM 657 N N . LYS A 1 88 ? -14.031 6.281 16.966 1.00 82.00 88 LYS A N 1
ATOM 658 C CA . LYS A 1 88 ? -14.350 6.706 18.349 1.00 82.00 88 LYS A CA 1
ATOM 659 C C . LYS A 1 88 ? -15.806 7.139 18.485 1.00 82.00 88 LYS A C 1
ATOM 661 O O . LYS A 1 88 ? -16.454 6.804 19.473 1.00 82.00 88 LYS A O 1
ATOM 666 N N . ASP A 1 89 ? -16.315 7.843 17.481 1.00 74.19 89 ASP A N 1
ATOM 667 C CA . ASP A 1 89 ? -17.671 8.394 17.506 1.00 74.19 89 ASP A CA 1
ATOM 668 C C . ASP A 1 89 ? -18.736 7.355 17.122 1.00 74.19 89 ASP A C 1
ATOM 670 O O . ASP A 1 89 ? -19.917 7.516 17.441 1.00 74.19 89 ASP A O 1
ATOM 674 N N . LYS A 1 90 ? -18.336 6.276 16.432 1.00 73.69 90 LYS A N 1
ATOM 675 C CA . LYS A 1 90 ? -19.235 5.233 15.926 1.00 73.69 90 LYS A CA 1
ATOM 676 C C . LYS A 1 90 ? -18.581 3.851 15.969 1.00 73.69 90 LYS A C 1
ATOM 678 O O . LYS A 1 90 ? -17.884 3.450 15.037 1.00 73.69 90 LYS A O 1
ATOM 683 N N . ALA A 1 91 ? -18.934 3.063 16.985 1.00 69.62 91 ALA A N 1
ATOM 684 C CA . ALA A 1 91 ? -18.512 1.662 17.110 1.00 69.62 91 ALA A CA 1
ATOM 685 C C . ALA A 1 91 ? -18.870 0.792 15.880 1.00 69.62 91 ALA A C 1
ATOM 687 O O . ALA A 1 91 ? -18.197 -0.197 15.604 1.00 69.62 91 ALA A O 1
ATOM 688 N N . SER A 1 92 ? -19.884 1.185 15.099 1.00 79.31 92 SER A N 1
ATOM 689 C CA . SER A 1 92 ? -20.331 0.474 13.896 1.00 79.31 92 SER A CA 1
ATOM 690 C C . SER A 1 92 ? -19.427 0.658 12.671 1.00 79.31 92 SER A C 1
ATOM 692 O O . SER A 1 92 ? -19.547 -0.114 11.725 1.00 79.31 92 SER A O 1
ATOM 694 N N . VAL A 1 93 ? -18.529 1.654 12.655 1.00 85.25 93 VAL A N 1
ATOM 695 C CA . VAL A 1 93 ? -17.655 1.925 11.492 1.00 85.25 93 VAL A CA 1
ATOM 696 C C . VAL A 1 93 ? -16.799 0.706 11.167 1.00 85.25 93 VAL A C 1
ATOM 698 O O . VAL A 1 93 ? -16.661 0.325 10.006 1.00 85.25 93 VAL A O 1
ATOM 701 N N . PHE A 1 94 ? -16.264 0.053 12.197 1.00 84.06 94 PHE A N 1
ATOM 702 C CA . PHE A 1 94 ? -15.429 -1.122 12.006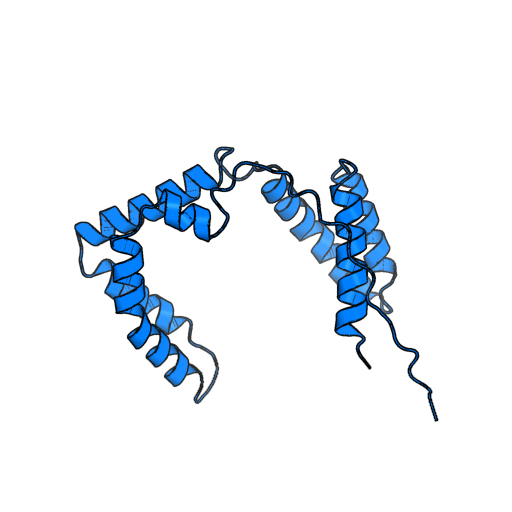 1.00 84.06 94 PHE A CA 1
ATOM 703 C C . PHE A 1 94 ? -16.246 -2.348 11.568 1.00 84.06 94 PHE A C 1
ATOM 705 O O . PHE A 1 94 ? -15.794 -3.123 10.731 1.00 84.06 94 PHE A O 1
ATOM 712 N N . GLU A 1 95 ? -17.473 -2.506 12.070 1.00 85.38 95 GLU A N 1
ATOM 713 C CA . GLU A 1 95 ? -18.376 -3.587 11.651 1.00 85.38 95 GLU A CA 1
ATOM 714 C C . GLU A 1 95 ? -18.772 -3.458 10.174 1.00 85.38 95 GLU A C 1
ATOM 716 O O . GLU A 1 95 ? -18.768 -4.449 9.439 1.00 85.38 95 GLU A O 1
ATOM 721 N N . GLU A 1 96 ? -19.059 -2.235 9.725 1.00 88.00 96 GLU A N 1
ATOM 722 C CA . GLU A 1 96 ? -19.381 -1.939 8.331 1.00 88.00 96 GLU A CA 1
ATOM 723 C C . GLU A 1 96 ? -18.176 -2.178 7.414 1.00 88.00 96 GLU A C 1
ATOM 725 O O . GLU A 1 96 ? -18.307 -2.843 6.384 1.00 88.00 96 GLU A O 1
ATOM 730 N N . LEU A 1 97 ? -16.982 -1.741 7.826 1.00 87.75 97 LEU A N 1
ATOM 731 C CA . LEU A 1 97 ? -15.739 -2.020 7.107 1.00 87.75 97 LEU A CA 1
ATOM 732 C C . LEU A 1 97 ? -15.492 -3.530 6.975 1.00 87.75 97 LEU A C 1
ATOM 734 O O . LEU A 1 97 ? -15.188 -4.026 5.893 1.00 87.75 97 LEU A O 1
ATOM 738 N N . VAL A 1 98 ? -15.676 -4.290 8.056 1.00 91.12 98 VAL A N 1
ATOM 739 C CA . VAL A 1 98 ? -15.546 -5.754 8.050 1.00 91.12 98 VAL A CA 1
ATOM 740 C C . VAL A 1 98 ? -16.554 -6.402 7.099 1.00 91.12 98 VAL A C 1
ATOM 742 O O . VAL A 1 98 ? -16.207 -7.354 6.396 1.00 91.12 98 VAL A O 1
ATOM 745 N N . ALA A 1 99 ? -17.788 -5.899 7.044 1.00 92.19 99 ALA A N 1
ATOM 746 C CA . ALA A 1 99 ? -18.793 -6.380 6.102 1.00 92.19 99 ALA A CA 1
ATOM 747 C C . ALA A 1 99 ? -18.389 -6.105 4.645 1.00 92.19 99 ALA A C 1
ATOM 749 O O . ALA A 1 99 ? -18.521 -6.995 3.805 1.00 92.19 99 ALA A O 1
ATOM 750 N N . GLN A 1 100 ? -17.843 -4.922 4.352 1.00 91.50 100 GLN A N 1
ATOM 751 C CA . GLN A 1 100 ? -17.330 -4.580 3.023 1.00 91.50 100 GLN A CA 1
ATOM 752 C C . GLN A 1 100 ? -16.135 -5.458 2.629 1.00 91.50 100 GLN A C 1
ATOM 754 O O . GLN A 1 100 ? -16.105 -5.998 1.525 1.00 91.50 100 GLN A O 1
ATOM 759 N N . LEU A 1 101 ? -15.186 -5.683 3.542 1.00 90.88 101 LEU A N 1
ATOM 760 C CA . LEU A 1 101 ? -14.027 -6.545 3.292 1.00 90.88 101 LEU A CA 1
ATOM 761 C C . LEU A 1 101 ? -14.440 -7.986 2.972 1.00 90.88 101 LEU A C 1
ATOM 763 O O . LEU A 1 101 ? -13.863 -8.614 2.087 1.00 90.88 101 LEU A O 1
ATOM 767 N N . LYS A 1 102 ? -15.484 -8.506 3.627 1.00 93.69 102 LYS A N 1
ATOM 768 C CA . LYS A 1 102 ? -16.028 -9.838 3.319 1.00 93.69 102 LYS A CA 1
ATOM 769 C C . LYS A 1 102 ? -16.593 -9.939 1.904 1.00 93.69 102 LYS A C 1
ATOM 771 O O . LYS A 1 102 ? -16.473 -10.997 1.295 1.00 93.69 102 LYS A O 1
ATOM 776 N N . GLN A 1 103 ? -17.144 -8.858 1.344 1.00 92.88 103 GLN A N 1
ATOM 777 C CA . GLN A 1 103 ? -17.628 -8.862 -0.045 1.00 92.88 103 GLN A CA 1
ATOM 778 C C . GLN A 1 103 ? -16.498 -9.091 -1.057 1.00 92.88 103 GLN A C 1
ATOM 780 O O . GLN A 1 103 ? -16.752 -9.579 -2.157 1.00 92.88 103 GLN A O 1
ATOM 785 N N . GLN A 1 104 ? -15.246 -8.806 -0.683 1.00 92.25 104 GLN A N 1
ATOM 786 C CA . GLN A 1 104 ? -14.083 -9.066 -1.531 1.00 92.25 104 GLN A CA 1
ATOM 787 C C . GLN A 1 104 ? -13.622 -10.534 -1.511 1.00 92.25 104 GLN A C 1
ATOM 789 O O . GLN A 1 104 ? -12.759 -10.911 -2.301 1.00 92.25 104 GLN A O 1
ATOM 794 N N . CYS A 1 105 ? -14.209 -11.400 -0.677 1.00 93.56 105 CYS A N 1
ATOM 795 C CA . CYS A 1 105 ? -13.851 -12.820 -0.578 1.00 93.56 105 CYS A CA 1
ATOM 796 C C . CYS A 1 105 ? -14.351 -13.685 -1.761 1.00 93.56 105 CYS A C 1
ATOM 798 O O . CYS A 1 105 ? -14.797 -14.818 -1.565 1.00 93.56 105 CYS A O 1
ATOM 800 N N . ASN A 1 106 ? -14.257 -13.216 -3.007 1.00 87.69 106 ASN A N 1
ATOM 801 C CA . ASN A 1 106 ? -14.626 -13.994 -4.194 1.00 87.69 106 ASN A CA 1
ATOM 802 C C . ASN A 1 106 ? -13.471 -14.896 -4.675 1.00 87.69 106 ASN A C 1
ATOM 804 O O . ASN A 1 106 ? -12.877 -14.672 -5.727 1.00 87.69 106 ASN A O 1
ATOM 808 N N . LEU A 1 107 ? -13.128 -15.907 -3.872 1.00 87.31 107 LEU A N 1
ATOM 809 C CA . LEU A 1 107 ? -11.964 -16.784 -4.084 1.00 87.31 107 LEU A CA 1
ATOM 810 C C . LEU A 1 107 ? -12.343 -18.220 -4.499 1.00 87.31 107 LEU A C 1
ATOM 812 O O . LEU A 1 107 ? -11.485 -19.099 -4.559 1.00 87.31 107 LEU A O 1
ATOM 816 N N . GLY A 1 108 ? -13.623 -18.472 -4.783 1.00 85.56 108 GLY A N 1
ATOM 817 C CA . GLY A 1 108 ? -14.146 -19.798 -5.115 1.00 85.56 108 GLY A CA 1
ATOM 818 C C . GLY A 1 108 ? -14.583 -20.624 -3.897 1.00 85.56 108 GLY A C 1
ATOM 819 O O . GLY A 1 108 ? -14.347 -20.277 -2.735 1.00 85.56 108 GLY A O 1
ATOM 820 N N . ALA A 1 109 ? -15.268 -21.738 -4.173 1.00 77.75 109 ALA A N 1
ATOM 821 C CA . ALA A 1 109 ? -15.880 -22.581 -3.148 1.00 77.75 109 ALA A CA 1
ATOM 822 C C . ALA A 1 109 ? -14.824 -23.147 -2.177 1.00 77.75 109 ALA A C 1
ATOM 824 O O . ALA A 1 109 ? -13.874 -23.809 -2.585 1.00 77.75 109 ALA A O 1
ATOM 825 N N . GLY A 1 110 ? -14.992 -22.870 -0.881 1.00 80.38 110 GLY A N 1
ATOM 826 C CA . GLY A 1 110 ? -14.069 -23.254 0.194 1.00 80.38 110 GLY A CA 1
ATOM 827 C C . GLY A 1 110 ? -13.158 -22.113 0.662 1.00 80.38 110 GLY A C 1
ATOM 828 O O . GLY A 1 110 ? -13.095 -21.842 1.861 1.00 80.38 110 GLY A O 1
ATOM 829 N N . LEU A 1 111 ? -12.523 -21.383 -0.261 1.00 90.81 111 LEU A N 1
ATOM 830 C CA . LEU A 1 111 ? -11.663 -20.242 0.085 1.00 90.81 111 LEU A CA 1
ATOM 831 C C . LEU A 1 111 ? -12.468 -19.013 0.514 1.00 90.81 111 LEU A C 1
ATOM 833 O O . LEU A 1 111 ? -12.036 -18.309 1.423 1.00 90.81 111 LEU A O 1
ATOM 837 N N . THR A 1 112 ? -13.660 -18.798 -0.051 1.00 93.25 112 THR A N 1
ATOM 838 C CA . THR A 1 112 ? -14.576 -17.734 0.396 1.00 93.25 112 THR A CA 1
ATOM 839 C C . THR A 1 112 ? -14.919 -17.869 1.880 1.00 93.25 112 THR A C 1
ATOM 841 O O . THR A 1 112 ? -14.742 -16.923 2.640 1.00 93.25 112 THR A O 1
ATOM 844 N N . GLN A 1 113 ? -15.305 -19.068 2.331 1.00 92.06 113 GLN A N 1
ATOM 845 C CA . GLN A 1 113 ? -15.650 -19.301 3.740 1.00 92.06 113 GLN A CA 1
ATOM 846 C C . GLN A 1 113 ? -14.442 -19.124 4.663 1.00 92.06 113 GLN A C 1
ATOM 848 O O . GLN A 1 113 ? -14.566 -18.582 5.761 1.00 92.06 113 GLN A O 1
ATOM 853 N N . LEU A 1 114 ? -13.261 -19.573 4.224 1.00 93.81 114 LEU A N 1
ATOM 854 C CA . LEU A 1 114 ? -12.032 -19.394 4.988 1.00 93.81 114 LEU A CA 1
ATOM 855 C C . LEU A 1 114 ? -11.644 -17.912 5.091 1.00 93.81 114 LEU A C 1
ATOM 857 O O . LEU A 1 114 ? -11.269 -17.469 6.172 1.00 93.81 114 LEU A O 1
ATOM 861 N N . CYS A 1 115 ? -11.780 -17.153 4.003 1.00 96.31 115 CYS A N 1
ATOM 862 C CA . CYS A 1 115 ? -11.539 -15.712 3.941 1.00 96.31 115 CYS A CA 1
ATOM 863 C C . CYS A 1 115 ? -12.484 -14.948 4.874 1.00 96.31 115 CYS A C 1
ATOM 865 O O . CYS A 1 115 ? -12.028 -14.219 5.751 1.00 96.31 115 CYS A O 1
ATOM 867 N N . GLU A 1 116 ? -13.793 -15.190 4.776 1.00 94.44 116 GLU A N 1
ATOM 868 C CA . GLU A 1 116 ? -14.793 -14.549 5.636 1.00 94.44 116 GLU A CA 1
ATOM 869 C C . GLU A 1 116 ? -14.570 -14.869 7.115 1.00 94.44 116 GLU A C 1
ATOM 871 O O . GLU A 1 116 ? -14.687 -13.993 7.983 1.00 94.44 116 GLU A O 1
ATOM 876 N N . LYS A 1 117 ? -14.223 -16.128 7.411 1.00 94.38 117 LYS A N 1
ATOM 877 C CA . LYS A 1 117 ? -13.872 -16.565 8.759 1.00 94.38 117 LYS A CA 1
ATOM 878 C C . LYS A 1 117 ? -12.612 -15.856 9.243 1.00 94.38 117 LYS A C 1
ATOM 880 O O . LYS A 1 117 ? -12.633 -15.301 10.334 1.00 94.38 117 LYS A O 1
ATOM 885 N N . TYR A 1 118 ? -11.546 -15.831 8.449 1.00 94.62 118 TYR A N 1
ATOM 886 C CA . TYR A 1 118 ? -10.298 -15.159 8.804 1.00 94.62 118 TYR A CA 1
ATOM 887 C C . TYR A 1 118 ? -10.519 -13.670 9.085 1.00 94.62 118 TYR A C 1
ATOM 889 O O . TYR A 1 118 ? -10.143 -13.198 10.154 1.00 94.62 118 TYR A O 1
ATOM 897 N N . ILE A 1 119 ? -11.222 -12.961 8.196 1.00 94.50 119 ILE A N 1
ATOM 898 C CA . ILE A 1 119 ? -11.596 -11.556 8.400 1.00 94.50 119 ILE A CA 1
ATOM 899 C C . ILE A 1 119 ? -12.354 -11.394 9.720 1.00 94.50 119 ILE A C 1
ATOM 901 O O . ILE A 1 119 ? -12.036 -10.506 10.500 1.00 94.50 119 ILE A O 1
ATOM 905 N N . SER A 1 120 ? -13.314 -12.276 10.015 1.00 93.50 120 SER A N 1
ATOM 906 C CA . SER A 1 120 ? -14.084 -12.210 11.266 1.00 93.50 120 SER A CA 1
ATOM 907 C C . SER A 1 120 ? -13.232 -12.451 12.515 1.00 93.50 120 SER A C 1
ATOM 909 O O . SER A 1 120 ? -13.484 -11.827 13.540 1.00 93.50 120 SER A O 1
ATOM 911 N N . LEU A 1 121 ? -12.249 -13.357 12.452 1.00 93.50 121 LEU A N 1
ATOM 912 C CA . LEU A 1 121 ? -11.367 -13.649 13.587 1.00 93.50 121 LEU A CA 1
ATOM 913 C C . LEU A 1 121 ? -10.355 -12.529 13.839 1.00 93.50 121 LEU A C 1
ATOM 915 O O . LEU A 1 121 ? -10.056 -12.232 14.996 1.00 93.50 121 LEU A O 1
ATOM 919 N N . GLN A 1 122 ? -9.831 -11.921 12.773 1.00 94.06 122 GLN A N 1
ATOM 920 C CA . GLN A 1 122 ? -8.776 -10.916 12.902 1.00 94.06 122 GLN A CA 1
ATOM 921 C C . GLN A 1 122 ? -9.314 -9.504 13.066 1.00 94.06 122 GLN A C 1
ATOM 923 O O . GLN A 1 122 ? -8.631 -8.674 13.655 1.00 94.06 122 GLN A O 1
ATOM 928 N N . ALA A 1 123 ? -10.547 -9.249 12.632 1.00 90.94 123 ALA A N 1
ATOM 929 C CA . ALA A 1 123 ? -11.230 -7.973 12.785 1.00 90.94 123 ALA A CA 1
ATOM 930 C C . ALA A 1 123 ? -11.074 -7.357 14.195 1.00 90.94 123 ALA A C 1
ATOM 932 O O . ALA A 1 123 ? -10.553 -6.248 14.276 1.00 90.94 123 ALA A O 1
ATOM 933 N N . PRO A 1 124 ? -11.412 -8.039 15.309 1.00 90.38 124 PRO A N 1
ATOM 934 C CA . PRO A 1 124 ? -11.288 -7.443 16.642 1.00 90.38 124 PRO A CA 1
ATOM 935 C C . PRO A 1 124 ? -9.851 -7.053 17.010 1.00 90.38 124 PRO A C 1
ATOM 937 O O . PRO A 1 124 ? -9.626 -5.978 17.554 1.00 90.38 124 PRO A O 1
ATOM 940 N N . GLN A 1 125 ? -8.877 -7.901 16.672 1.00 89.81 125 GLN A N 1
ATOM 941 C CA . GLN A 1 125 ? -7.461 -7.648 16.960 1.00 89.81 125 GLN A CA 1
ATOM 942 C C . GLN A 1 125 ? -6.927 -6.479 16.125 1.00 89.81 125 GLN A C 1
ATOM 944 O O . GLN A 1 125 ? -6.196 -5.633 16.627 1.00 89.81 125 GLN A O 1
ATOM 949 N N . VAL A 1 126 ? -7.324 -6.400 14.853 1.00 90.56 126 VAL A N 1
ATOM 950 C CA . VAL A 1 126 ? -6.963 -5.290 13.965 1.00 90.56 126 VAL A CA 1
ATOM 951 C C . VAL A 1 126 ? -7.592 -3.985 14.447 1.00 90.56 126 VAL A C 1
ATOM 953 O O . VAL A 1 126 ? -6.909 -2.966 14.444 1.00 90.56 126 VAL A O 1
ATOM 956 N N . ALA A 1 127 ? -8.849 -4.005 14.904 1.00 90.38 127 ALA A N 1
ATOM 957 C CA . ALA A 1 127 ? -9.494 -2.837 15.502 1.00 90.38 127 ALA A CA 1
ATOM 958 C C . ALA A 1 127 ? -8.741 -2.361 16.746 1.00 90.38 127 ALA A C 1
ATOM 960 O O . ALA A 1 127 ? -8.475 -1.173 16.889 1.00 90.38 127 ALA A O 1
ATOM 961 N N . GLU A 1 128 ? -8.363 -3.285 17.629 1.00 89.56 128 GLU A N 1
ATOM 962 C CA . GLU A 1 128 ? -7.620 -2.964 18.844 1.00 89.56 128 GLU A CA 1
ATOM 963 C C . GLU A 1 128 ? -6.261 -2.332 18.525 1.00 89.56 128 GLU A C 1
ATOM 965 O O . GLU A 1 128 ? -5.930 -1.278 19.067 1.00 89.56 128 GLU A O 1
ATOM 970 N N . ILE A 1 129 ? -5.501 -2.924 17.600 1.00 89.88 129 ILE A N 1
ATOM 971 C CA . ILE A 1 129 ? -4.213 -2.381 17.152 1.00 89.88 129 ILE A CA 1
ATOM 972 C C . ILE A 1 129 ? -4.409 -0.999 16.525 1.00 89.88 129 ILE A C 1
ATOM 974 O O . ILE A 1 129 ? -3.704 -0.058 16.883 1.00 89.88 129 ILE A O 1
ATOM 978 N N . LEU A 1 130 ? -5.381 -0.855 15.622 1.00 90.81 130 LEU A N 1
ATOM 979 C CA . LEU A 1 130 ? -5.656 0.399 14.927 1.00 90.81 130 LEU A CA 1
ATOM 980 C C . LEU A 1 130 ? -6.056 1.516 15.894 1.00 90.81 130 LEU A C 1
ATOM 982 O O . LEU A 1 130 ? -5.645 2.650 15.694 1.00 90.81 130 LEU A O 1
ATOM 986 N N . MET A 1 131 ? -6.840 1.221 16.931 1.00 90.62 131 MET A N 1
ATOM 987 C CA . MET A 1 131 ? -7.335 2.237 17.866 1.00 90.62 131 MET A CA 1
ATOM 988 C C . MET A 1 131 ? -6.322 2.622 18.946 1.00 90.62 131 MET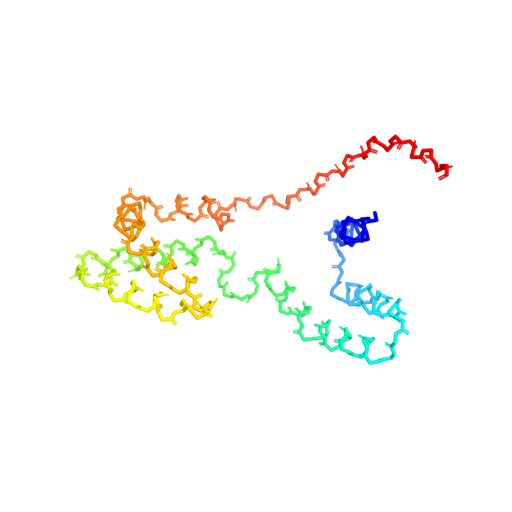 A C 1
ATOM 990 O O . MET A 1 131 ? -6.402 3.732 19.473 1.00 90.62 131 MET A O 1
ATOM 994 N N . ASN A 1 132 ? -5.385 1.728 19.270 1.00 92.56 132 ASN A N 1
ATOM 995 C CA . ASN A 1 132 ? -4.432 1.912 20.367 1.00 92.56 132 ASN A CA 1
ATOM 996 C C . ASN A 1 132 ? -2.999 2.221 19.910 1.00 92.56 132 ASN A C 1
ATOM 998 O O . ASN A 1 132 ? -2.123 2.382 20.756 1.00 92.56 132 ASN A O 1
ATOM 1002 N N . THR A 1 133 ? -2.751 2.306 18.602 1.00 94.56 133 THR A N 1
ATOM 1003 C CA . THR A 1 133 ? -1.435 2.650 18.042 1.00 94.56 133 THR A CA 1
ATOM 1004 C C . THR A 1 133 ? -1.479 4.037 17.408 1.00 94.56 133 THR A C 1
ATOM 1006 O O . THR A 1 133 ? -2.442 4.382 16.720 1.00 94.56 133 THR A O 1
ATOM 1009 N N . ASP A 1 134 ? -0.432 4.837 17.603 1.00 94.81 134 ASP A N 1
ATOM 1010 C CA . ASP A 1 134 ? -0.342 6.169 17.004 1.00 94.81 134 ASP A CA 1
ATOM 1011 C C . ASP A 1 134 ? -0.326 6.098 15.470 1.00 94.81 134 ASP A C 1
ATOM 1013 O O . ASP A 1 134 ? 0.388 5.289 14.872 1.00 94.81 134 ASP A O 1
ATOM 1017 N N . ALA A 1 135 ? -1.063 6.999 14.813 1.00 94.75 135 ALA A N 1
ATOM 1018 C CA . ALA A 1 135 ? -1.173 7.044 13.352 1.00 94.75 135 ALA A CA 1
ATOM 1019 C C . ALA A 1 135 ? 0.198 7.092 12.656 1.00 94.75 135 ALA A C 1
ATOM 1021 O O . ALA A 1 135 ? 0.454 6.348 11.712 1.00 94.75 135 ALA A O 1
ATOM 1022 N N . LYS A 1 136 ? 1.127 7.895 13.186 1.00 92.75 136 LYS A N 1
ATOM 1023 C CA . LYS A 1 136 ? 2.497 7.986 12.671 1.00 92.75 136 LYS A CA 1
ATOM 1024 C C . LYS A 1 136 ? 3.275 6.676 12.825 1.00 92.75 136 LYS A C 1
ATOM 1026 O O . LYS A 1 136 ? 4.079 6.346 11.957 1.00 92.75 136 LYS A O 1
ATOM 1031 N N . GLU A 1 137 ? 3.062 5.931 13.906 1.00 92.94 137 GLU A N 1
ATOM 1032 C CA . GLU A 1 137 ? 3.713 4.636 14.127 1.00 92.94 137 GLU A CA 1
ATOM 1033 C C . GLU A 1 137 ? 3.154 3.577 13.173 1.00 92.94 137 GLU A C 1
ATOM 1035 O O . GLU A 1 137 ? 3.935 2.891 12.514 1.00 92.94 137 GLU A O 1
ATOM 1040 N N . ILE A 1 138 ? 1.830 3.531 12.985 1.00 93.25 138 ILE A N 1
ATOM 1041 C CA . ILE A 1 138 ? 1.185 2.701 11.955 1.00 93.25 138 ILE A CA 1
ATOM 1042 C C . ILE A 1 138 ? 1.785 3.013 10.579 1.00 93.25 138 ILE A C 1
ATOM 1044 O O . ILE A 1 138 ? 2.234 2.109 9.872 1.00 93.25 138 ILE A O 1
ATOM 1048 N N . CYS A 1 139 ? 1.870 4.289 10.215 1.00 92.00 139 CYS A N 1
ATOM 1049 C CA . CYS A 1 139 ? 2.439 4.713 8.941 1.00 92.00 139 CYS A CA 1
ATOM 1050 C C . CYS A 1 139 ? 3.946 4.436 8.832 1.00 92.00 139 CYS A C 1
ATOM 1052 O O . CYS A 1 139 ? 4.444 4.163 7.744 1.00 92.00 139 CYS A O 1
ATOM 1054 N N . THR A 1 140 ? 4.686 4.437 9.943 1.00 87.31 140 THR A N 1
ATOM 1055 C CA . THR A 1 140 ? 6.114 4.076 9.965 1.00 87.31 140 THR A CA 1
ATOM 1056 C C . THR A 1 140 ? 6.302 2.579 9.738 1.00 87.31 140 THR A C 1
ATOM 1058 O O . THR A 1 140 ? 7.105 2.190 8.892 1.00 87.31 140 THR A O 1
ATOM 1061 N N . MET A 1 141 ? 5.531 1.735 10.434 1.00 86.06 141 MET A N 1
ATOM 1062 C CA . MET A 1 141 ? 5.572 0.277 10.264 1.00 86.06 141 MET A CA 1
ATOM 1063 C C . MET A 1 141 ? 5.222 -0.147 8.836 1.00 86.06 141 MET A C 1
ATOM 1065 O O . MET A 1 141 ? 5.791 -1.108 8.326 1.00 86.06 141 MET A O 1
ATOM 1069 N N . ASN A 1 142 ? 4.323 0.593 8.183 1.00 83.81 142 ASN A N 1
ATOM 1070 C CA . ASN A 1 142 ? 3.916 0.347 6.799 1.00 83.81 142 ASN A CA 1
ATOM 1071 C C . ASN A 1 142 ? 4.781 1.088 5.761 1.00 83.81 142 ASN A C 1
ATOM 1073 O O . ASN A 1 142 ? 4.506 1.025 4.569 1.00 83.81 142 ASN A O 1
ATOM 1077 N N . GLY A 1 143 ? 5.841 1.775 6.195 1.00 79.81 143 GLY A N 1
ATOM 1078 C CA . GLY A 1 143 ? 6.831 2.398 5.316 1.00 79.81 143 GLY A CA 1
ATOM 1079 C C . GLY A 1 143 ? 6.447 3.755 4.722 1.00 79.81 143 GLY A C 1
ATOM 1080 O O . GLY A 1 143 ? 7.277 4.351 4.044 1.00 79.81 143 GLY A O 1
ATOM 1081 N N . PHE A 1 144 ? 5.258 4.278 5.019 1.00 83.19 144 PHE A N 1
ATOM 1082 C CA . PHE A 1 144 ? 4.808 5.603 4.583 1.00 83.19 144 PHE A CA 1
ATOM 1083 C C . PHE A 1 144 ? 5.531 6.740 5.319 1.00 83.19 144 PHE A C 1
ATOM 1085 O O . PHE A 1 144 ? 5.798 7.783 4.738 1.00 83.19 144 PHE A O 1
ATOM 1092 N N . CYS A 1 145 ? 5.897 6.525 6.588 1.00 82.38 145 CYS A N 1
ATOM 1093 C CA . CYS A 1 145 ? 6.628 7.488 7.419 1.00 82.38 145 CYS A CA 1
ATOM 1094 C C . CYS A 1 145 ? 8.107 7.130 7.580 1.00 82.38 145 CYS A C 1
ATOM 1096 O O . CYS A 1 145 ? 8.638 7.077 8.692 1.00 82.38 145 CYS A O 1
ATOM 1098 N N . GLN A 1 146 ? 8.792 6.879 6.467 1.00 73.19 146 GLN A N 1
ATOM 1099 C CA . GLN A 1 146 ? 10.250 6.821 6.465 1.00 73.19 146 GLN A CA 1
ATOM 1100 C C . GLN A 1 146 ? 10.809 8.226 6.236 1.00 73.19 146 GLN A C 1
ATOM 1102 O O . GLN A 1 146 ? 10.352 8.954 5.362 1.00 73.19 146 GLN A O 1
ATOM 1107 N N . LYS A 1 147 ? 11.842 8.616 6.994 1.00 57.88 147 LYS A N 1
ATOM 1108 C CA . LYS A 1 147 ? 12.716 9.701 6.529 1.00 57.88 147 LYS A CA 1
ATOM 1109 C C . LYS A 1 147 ? 13.298 9.219 5.210 1.00 57.88 147 LYS A C 1
ATOM 1111 O O . LYS A 1 147 ? 13.819 8.106 5.194 1.00 57.88 147 LYS A O 1
ATOM 1116 N N . THR A 1 148 ? 13.217 10.018 4.154 1.00 49.44 148 THR A N 1
ATOM 1117 C CA . THR A 1 148 ? 13.851 9.756 2.860 1.00 49.44 148 THR A CA 1
ATOM 1118 C C . THR A 1 148 ? 15.342 9.488 3.068 1.00 49.44 148 THR A C 1
ATOM 1120 O O . THR A 1 148 ? 16.191 10.369 3.008 1.00 49.44 148 THR A O 1
ATOM 1123 N N . ALA A 1 149 ? 15.691 8.235 3.322 1.00 40.72 149 ALA A N 1
ATOM 1124 C CA . ALA A 1 149 ? 16.786 7.659 2.602 1.00 40.72 149 ALA A CA 1
ATOM 1125 C C . ALA A 1 149 ? 16.162 7.312 1.259 1.00 40.72 149 ALA A C 1
ATOM 1127 O O . ALA A 1 149 ? 15.256 6.485 1.186 1.00 40.72 149 ALA A O 1
ATOM 1128 N N . ILE A 1 150 ? 16.665 7.927 0.193 1.00 43.88 150 ILE A N 1
ATOM 1129 C CA . ILE A 1 150 ? 16.896 7.175 -1.038 1.00 43.88 150 ILE A CA 1
ATOM 1130 C C . ILE A 1 150 ? 17.511 5.880 -0.519 1.00 43.88 150 ILE A C 1
ATOM 1132 O O . ILE A 1 150 ? 18.638 5.943 -0.034 1.00 43.88 150 ILE A O 1
ATOM 1136 N N . VAL A 1 151 ? 16.752 4.787 -0.373 1.00 40.56 151 VAL A N 1
ATOM 1137 C CA . VAL A 1 151 ? 17.318 3.566 0.201 1.00 40.56 151 VAL A CA 1
ATOM 1138 C C . VAL A 1 151 ? 18.417 3.233 -0.789 1.00 40.56 151 VAL A C 1
ATOM 1140 O O . VAL A 1 151 ? 18.083 2.912 -1.933 1.00 40.56 151 VAL A O 1
ATOM 1143 N N . PRO A 1 152 ? 19.711 3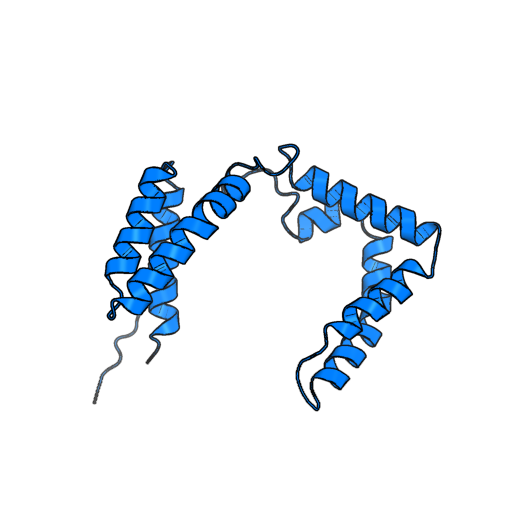.405 -0.445 1.00 42.50 152 PRO A N 1
ATOM 1144 C CA . PRO A 1 152 ? 20.743 3.115 -1.411 1.00 42.50 152 PRO A CA 1
ATOM 1145 C C . PRO A 1 152 ? 20.554 1.636 -1.660 1.00 42.50 152 PRO A C 1
ATOM 1147 O O . PRO A 1 152 ? 20.670 0.855 -0.710 1.00 42.50 152 PRO A O 1
ATOM 1150 N N . MET A 1 153 ? 20.136 1.253 -2.874 1.00 39.88 153 MET A N 1
ATOM 1151 C CA . MET A 1 153 ? 19.839 -0.155 -3.082 1.00 39.88 153 MET A CA 1
ATOM 1152 C C . MET A 1 153 ? 21.079 -0.913 -2.689 1.00 39.88 153 MET A C 1
ATOM 1154 O O . MET A 1 153 ? 22.173 -0.648 -3.210 1.00 39.88 153 MET A O 1
ATOM 1158 N N . LYS A 1 154 ? 20.904 -1.794 -1.710 1.00 41.78 154 LYS A N 1
ATOM 1159 C CA . LYS A 1 154 ? 22.001 -2.584 -1.202 1.00 41.78 154 LYS A CA 1
ATOM 1160 C C . LYS A 1 154 ? 22.608 -3.298 -2.414 1.00 41.78 154 LYS A C 1
ATOM 1162 O O . LYS A 1 154 ? 21.839 -3.836 -3.214 1.00 41.78 154 LYS A O 1
ATOM 1167 N N . PRO A 1 155 ? 23.939 -3.256 -2.602 1.00 43.53 155 PRO A N 1
ATOM 1168 C CA . PRO A 1 155 ?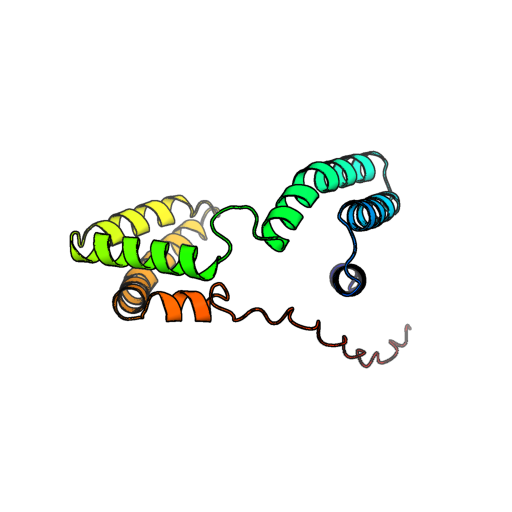 24.579 -4.042 -3.643 1.00 43.53 155 PRO A CA 1
ATOM 1169 C C . PRO A 1 155 ? 24.068 -5.475 -3.529 1.00 43.53 155 PRO A C 1
ATOM 1171 O O . PRO A 1 155 ? 24.074 -6.043 -2.431 1.00 43.53 155 PRO A O 1
ATOM 1174 N N . LEU A 1 156 ? 23.548 -6.015 -4.630 1.00 35.78 156 LEU A N 1
ATOM 1175 C CA . LEU A 1 156 ? 23.111 -7.401 -4.648 1.00 35.78 156 LEU A CA 1
ATOM 1176 C C . LEU A 1 156 ? 24.324 -8.261 -4.320 1.00 35.78 156 LEU A C 1
ATOM 1178 O O . LEU A 1 156 ? 25.389 -8.120 -4.918 1.00 35.78 156 LEU A O 1
ATOM 1182 N N . GLN A 1 157 ? 24.171 -9.105 -3.311 1.00 46.19 157 GLN A N 1
ATOM 1183 C CA . GLN A 1 157 ? 25.225 -10.017 -2.917 1.00 46.19 157 GLN A CA 1
ATOM 1184 C C . GLN A 1 157 ? 25.206 -11.187 -3.900 1.00 46.19 157 GLN A C 1
ATOM 1186 O O . GLN A 1 157 ? 24.147 -11.778 -4.127 1.00 46.19 157 GLN A O 1
ATOM 1191 N N . GLU A 1 158 ? 26.352 -11.489 -4.512 1.00 41.34 158 GLU A N 1
ATOM 1192 C CA . GLU A 1 158 ? 26.469 -12.605 -5.450 1.00 41.34 158 GLU A CA 1
ATOM 1193 C C . GLU A 1 158 ? 25.988 -13.901 -4.785 1.00 41.34 158 GLU A C 1
ATOM 1195 O O . GLU A 1 158 ? 26.393 -14.248 -3.671 1.00 41.34 158 GLU A O 1
ATOM 1200 N N . ALA A 1 159 ? 25.093 -14.621 -5.462 1.00 38.91 159 ALA A N 1
ATOM 1201 C CA . ALA A 1 159 ? 24.706 -15.949 -5.023 1.00 38.91 159 ALA A CA 1
ATOM 1202 C C . ALA A 1 159 ? 25.880 -16.906 -5.264 1.00 38.91 159 ALA A C 1
ATOM 1204 O O . ALA A 1 159 ? 26.416 -16.966 -6.368 1.00 38.91 159 ALA A O 1
ATOM 1205 N N . ILE A 1 160 ? 26.247 -17.696 -4.253 1.00 49.72 160 ILE A N 1
ATOM 1206 C CA . ILE A 1 160 ? 27.193 -18.804 -4.423 1.00 49.72 160 ILE A CA 1
ATOM 1207 C C . ILE A 1 160 ? 26.503 -19.861 -5.296 1.00 49.72 160 ILE A C 1
ATOM 1209 O O . ILE A 1 160 ? 25.667 -20.630 -4.820 1.00 49.72 160 ILE A O 1
ATOM 1213 N N . VAL A 1 161 ? 26.814 -19.869 -6.593 1.00 49.16 161 VAL A N 1
ATOM 1214 C CA . VAL A 1 161 ? 26.294 -20.853 -7.550 1.00 49.16 161 VAL A CA 1
ATOM 1215 C C . VAL A 1 161 ? 27.207 -22.075 -7.533 1.00 49.16 161 VAL A C 1
ATOM 1217 O O . VAL A 1 161 ? 28.305 -22.052 -8.085 1.00 49.16 161 VAL A O 1
ATOM 1220 N N . ASN A 1 162 ? 26.766 -23.159 -6.893 1.00 49.97 162 ASN A N 1
ATOM 1221 C CA . ASN A 1 162 ? 27.434 -24.448 -7.056 1.00 49.97 162 ASN A CA 1
ATOM 1222 C C . ASN A 1 162 ? 27.086 -25.011 -8.443 1.00 49.97 162 ASN A C 1
ATOM 1224 O O . ASN A 1 162 ? 25.899 -25.075 -8.781 1.00 49.97 162 ASN A O 1
ATOM 1228 N N . PRO A 1 163 ? 28.077 -25.429 -9.251 1.00 46.12 163 PRO A N 1
ATOM 1229 C CA . PRO A 1 163 ? 27.816 -25.949 -10.582 1.00 46.12 163 PRO A CA 1
ATOM 1230 C C . PRO A 1 163 ? 26.980 -27.227 -10.493 1.00 46.12 163 PRO A C 1
ATOM 1232 O O . PRO A 1 163 ? 27.401 -28.233 -9.920 1.00 46.12 163 PRO A O 1
ATOM 1235 N N . VAL A 1 164 ? 25.790 -27.186 -11.090 1.00 44.19 164 VAL A N 1
ATOM 1236 C CA . VAL A 1 164 ? 24.959 -28.370 -11.309 1.00 44.19 164 VAL A CA 1
ATOM 1237 C C . VAL A 1 164 ? 25.669 -29.232 -12.350 1.00 44.19 164 VAL A C 1
ATOM 1239 O O . VAL A 1 164 ? 25.739 -28.868 -13.521 1.00 44.19 164 VAL A O 1
ATOM 1242 N N . GLN A 1 165 ? 26.238 -30.358 -11.918 1.00 42.78 165 GLN A N 1
ATOM 1243 C CA . GLN A 1 165 ? 26.757 -31.380 -12.824 1.00 42.78 165 GLN A CA 1
ATOM 1244 C C . GLN A 1 165 ? 25.561 -32.036 -13.523 1.00 42.78 165 GLN A C 1
ATOM 1246 O O . GLN A 1 165 ? 24.746 -32.692 -12.877 1.00 42.78 165 GLN A O 1
ATOM 1251 N N . VAL A 1 166 ? 25.433 -31.813 -14.828 1.00 39.06 166 VAL A N 1
ATOM 1252 C CA . VAL A 1 166 ? 24.413 -32.454 -15.662 1.00 39.06 166 VAL A CA 1
ATOM 1253 C C . VAL A 1 166 ? 24.962 -33.812 -16.103 1.00 39.06 166 VAL A C 1
ATOM 1255 O O . VAL A 1 166 ? 25.944 -33.857 -16.843 1.00 39.06 166 VAL A O 1
ATOM 1258 N N . GLN A 1 167 ? 24.355 -34.895 -15.608 1.00 38.47 167 GLN A N 1
ATOM 1259 C CA . GLN A 1 167 ? 24.398 -36.226 -16.227 1.00 38.47 167 GLN A CA 1
ATOM 1260 C C . GLN A 1 167 ? 23.184 -36.393 -17.136 1.00 38.47 167 GLN A C 1
ATOM 1262 O O . GLN A 1 167 ? 22.096 -35.910 -16.741 1.00 38.47 167 GLN A O 1
#

Organism: Scyliorhinus torazame (NCBI:txid75743)

Sequence (167 aa):
KSGPCDLCKEVVTVMGNLLKDNATEEELRGYLQAACELLPSPSLTSECNELVDNYLPIILDILKGELGNDDVCLDCTQFITEIQTAAKDKASVFEELVAQLKQQCNLGAGLTQLCEKYISLQAPQVAEILMNTDAKEICTMNGFCQKTAIVPMKPLQEAIVNPVQVQ

Secondary structure (DSSP, 8-state):
--HHHHHHHHHHHHHHHHHHTT--HHHHHHHHHHHHTTSSSHHHHHHHHHHHHHHHHHHHHHHHT-SSSS-HHHHHHHHHHHHHHHHHH-THHHHHHHHHHHHT--S-TTHHHHHHHHHHHHHHHHHHHHHHS-HHHHHHHTTTT-------PPPPPPP--------